Protein AF-A0A2M7UVS9-F1 (afdb_monomer_lite)

Secondary structure (DSSP, 8-state):
--HHHHHHHHHHHHHHHHHHHHHHHH--HHHHHHHHHHHHHHHHHHHHHHHHHHHHHHHHHHHHHHHHHHHHHHHHHHT-

Organism: NCBI:txid1974681

pLDDT: mean 82.01, std 9.73, range [48.19, 91.56]

Structure (mmCIF, N/CA/C/O backbone):
data_AF-A0A2M7UVS9-F1
#
_entry.id   AF-A0A2M7UVS9-F1
#
loop_
_atom_site.group_PDB
_atom_site.id
_atom_site.type_symbol
_atom_site.label_atom_id
_atom_site.label_alt_id
_atom_site.label_comp_id
_atom_site.label_asym_id
_atom_site.label_entity_id
_atom_site.label_seq_id
_atom_site.pdbx_PDB_ins_code
_atom_site.Cartn_x
_atom_site.Cartn_y
_atom_site.Cartn_z
_atom_site.occupancy
_atom_site.B_iso_or_equiv
_atom_site.auth_seq_id
_atom_site.auth_comp_id
_atom_site.auth_asym_id
_atom_site.auth_atom_id
_atom_site.pdbx_PDB_model_num
ATOM 1 N N . MET A 1 1 ? -16.205 4.806 14.432 1.00 64.06 1 MET A N 1
ATOM 2 C 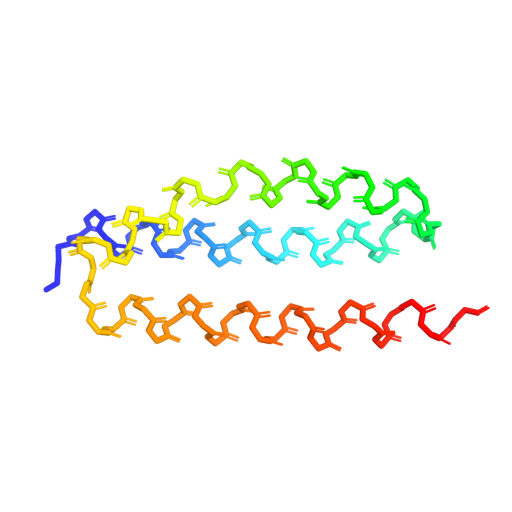CA . MET A 1 1 ? -14.847 4.554 13.897 1.00 64.06 1 MET A CA 1
ATOM 3 C C . MET A 1 1 ? -13.979 5.746 14.280 1.00 64.06 1 MET A C 1
ATOM 5 O O . MET A 1 1 ? -14.463 6.861 14.149 1.00 64.06 1 MET A O 1
ATOM 9 N N . ASN A 1 2 ? -12.787 5.542 14.848 1.00 82.19 2 ASN A N 1
ATOM 10 C CA . ASN A 1 2 ? -11.946 6.641 15.348 1.00 82.19 2 ASN A CA 1
ATOM 11 C C . ASN A 1 2 ? -11.401 7.476 14.170 1.00 82.19 2 ASN A C 1
ATOM 13 O O . ASN A 1 2 ? -10.896 6.887 13.215 1.00 82.19 2 ASN A O 1
ATOM 17 N N . THR A 1 3 ? -11.479 8.811 14.220 1.00 87.00 3 THR A N 1
ATOM 18 C CA . THR A 1 3 ? -11.051 9.716 13.127 1.00 87.00 3 THR A CA 1
ATOM 19 C C . THR A 1 3 ? -9.598 9.472 12.710 1.00 87.00 3 THR A C 1
ATOM 21 O O . THR A 1 3 ? -9.278 9.495 11.524 1.00 87.00 3 THR A O 1
ATOM 24 N N . LEU A 1 4 ? -8.736 9.134 13.674 1.00 88.81 4 LEU A N 1
ATOM 25 C CA . LEU A 1 4 ? -7.344 8.755 13.426 1.00 88.81 4 LEU A CA 1
ATOM 26 C C . LEU A 1 4 ? -7.219 7.509 12.534 1.00 88.81 4 LEU A C 1
ATOM 28 O O . LEU A 1 4 ? -6.388 7.475 11.638 1.00 88.81 4 LEU A O 1
ATOM 32 N N . ILE A 1 5 ? -8.056 6.492 12.749 1.00 88.44 5 ILE A N 1
ATOM 33 C CA . ILE A 1 5 ? -8.010 5.240 11.978 1.00 88.44 5 ILE A CA 1
ATOM 34 C C . ILE A 1 5 ? -8.427 5.499 10.532 1.00 88.44 5 ILE A C 1
ATOM 36 O O . ILE A 1 5 ? -7.794 4.993 9.615 1.00 88.44 5 ILE A O 1
ATOM 40 N N . VAL A 1 6 ? -9.453 6.328 10.323 1.00 87.50 6 VAL A N 1
ATOM 41 C CA . VAL A 1 6 ? -9.887 6.728 8.975 1.00 87.50 6 VAL A CA 1
ATOM 42 C C . VAL A 1 6 ? -8.761 7.448 8.238 1.00 87.50 6 VAL A C 1
ATOM 44 O O . VAL A 1 6 ? -8.478 7.136 7.086 1.00 87.50 6 VAL A O 1
ATOM 47 N N . PHE A 1 7 ? -8.083 8.374 8.914 1.00 89.81 7 PHE A N 1
ATOM 48 C CA . PHE A 1 7 ? -6.948 9.094 8.346 1.00 89.81 7 PHE A CA 1
ATOM 49 C C . PHE A 1 7 ? -5.790 8.157 7.966 1.00 89.81 7 PHE A C 1
ATOM 51 O O . PHE A 1 7 ? -5.247 8.259 6.869 1.00 89.81 7 PHE A O 1
ATOM 58 N N . LEU A 1 8 ? -5.457 7.197 8.831 1.00 89.25 8 LEU A N 1
ATOM 59 C CA . LEU A 1 8 ? -4.409 6.207 8.568 1.00 89.25 8 LEU A CA 1
ATOM 60 C C . LEU A 1 8 ? -4.764 5.256 7.417 1.00 89.25 8 LEU A C 1
ATOM 62 O O . LEU A 1 8 ? -3.883 4.899 6.642 1.00 89.25 8 LEU A O 1
ATOM 66 N N . ILE A 1 9 ? -6.042 4.900 7.257 1.00 87.88 9 ILE A N 1
ATOM 67 C CA . ILE A 1 9 ? -6.519 4.134 6.095 1.00 87.88 9 ILE A CA 1
ATOM 68 C C . ILE A 1 9 ? -6.295 4.921 4.797 1.00 87.88 9 ILE A C 1
ATOM 70 O O . ILE A 1 9 ? -5.850 4.351 3.808 1.00 87.88 9 ILE A O 1
ATOM 74 N N . ILE A 1 10 ? -6.573 6.227 4.790 1.00 90.31 10 ILE A N 1
ATOM 75 C CA . ILE A 1 10 ? -6.349 7.073 3.607 1.00 90.31 10 ILE A CA 1
ATOM 76 C C . ILE A 1 10 ? -4.857 7.135 3.261 1.00 90.31 10 ILE A C 1
ATOM 78 O O . ILE A 1 10 ? -4.505 7.039 2.087 1.00 90.31 10 ILE A O 1
ATOM 82 N N . ILE A 1 11 ? -3.985 7.263 4.268 1.00 90.69 11 ILE A N 1
ATOM 83 C CA . ILE A 1 11 ? -2.528 7.244 4.069 1.00 90.69 11 ILE A CA 1
ATOM 84 C C . ILE A 1 11 ? -2.085 5.917 3.453 1.00 90.69 11 ILE A C 1
ATOM 86 O O . ILE A 1 11 ? -1.369 5.934 2.459 1.00 90.69 11 ILE A O 1
ATOM 90 N N . PHE A 1 12 ? -2.541 4.794 4.006 1.00 90.31 12 PHE A N 1
ATOM 91 C CA . PHE A 1 12 ? -2.249 3.456 3.493 1.00 90.31 12 PHE A CA 1
ATOM 92 C C . PHE A 1 12 ? -2.654 3.312 2.013 1.00 90.31 12 PHE A C 1
ATOM 94 O O . PHE A 1 12 ? -1.839 2.979 1.159 1.00 90.31 12 PHE A O 1
ATOM 101 N N . VAL A 1 13 ? -3.881 3.710 1.660 1.00 89.19 13 VAL A N 1
ATOM 102 C CA . VAL A 1 13 ? -4.343 3.690 0.260 1.00 89.19 13 VAL A CA 1
ATOM 103 C C . VAL A 1 13 ? -3.473 4.573 -0.645 1.00 89.19 13 VAL A C 1
ATOM 105 O O . VAL A 1 13 ? -3.188 4.204 -1.784 1.00 89.19 13 VAL A O 1
ATOM 108 N N . ALA A 1 14 ? -3.050 5.744 -0.162 1.00 89.75 14 ALA A N 1
ATOM 109 C CA . ALA A 1 14 ? -2.200 6.649 -0.930 1.00 89.75 14 ALA A CA 1
ATOM 110 C C . ALA A 1 14 ? -0.794 6.073 -1.167 1.00 89.75 14 ALA A C 1
ATOM 112 O O . ALA A 1 14 ? -0.270 6.226 -2.270 1.00 89.75 14 ALA A O 1
ATOM 113 N N . ILE A 1 15 ? -0.205 5.406 -0.168 1.00 89.56 15 ILE A N 1
ATOM 114 C CA . ILE A 1 15 ? 1.101 4.740 -0.285 1.00 89.56 15 ILE A CA 1
ATOM 115 C C . ILE A 1 15 ? 1.033 3.647 -1.357 1.00 89.56 15 ILE A C 1
ATOM 117 O O . ILE A 1 15 ? 1.778 3.738 -2.334 1.00 89.56 15 ILE A O 1
ATOM 121 N N . ASN A 1 16 ? 0.067 2.729 -1.260 1.00 88.75 16 ASN A N 1
ATOM 122 C CA . ASN A 1 16 ? -0.163 1.678 -2.262 1.00 88.75 16 ASN A CA 1
ATOM 123 C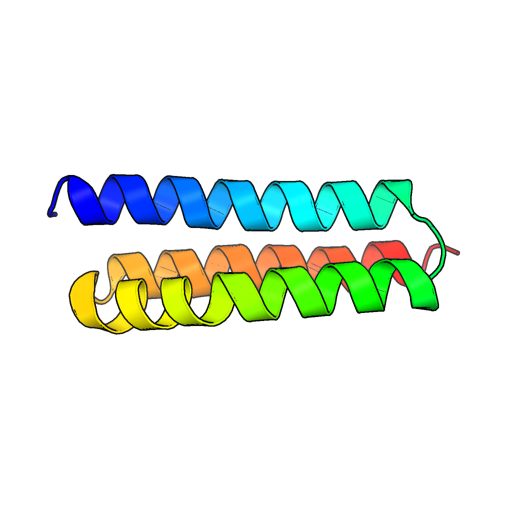 C . ASN A 1 16 ? -0.340 2.254 -3.689 1.00 88.75 16 ASN A C 1
ATOM 125 O O . ASN A 1 16 ? 0.205 1.762 -4.679 1.00 88.75 16 ASN A O 1
ATOM 129 N N . PHE A 1 17 ? -1.065 3.371 -3.835 1.00 87.69 17 PHE A N 1
ATOM 130 C CA . PHE A 1 17 ? -1.229 4.007 -5.148 1.00 87.69 17 PHE A CA 1
ATOM 131 C C . PHE A 1 17 ? 0.092 4.569 -5.706 1.00 87.69 17 PHE A C 1
ATOM 133 O O . PHE A 1 17 ? 0.366 4.458 -6.908 1.00 87.69 17 PHE A O 1
ATOM 140 N N . ILE A 1 18 ? 0.924 5.164 -4.844 1.00 86.88 18 ILE A N 1
ATOM 141 C CA . ILE A 1 18 ? 2.256 5.661 -5.212 1.00 86.88 18 ILE A CA 1
ATOM 142 C C . ILE A 1 18 ? 3.164 4.496 -5.611 1.00 86.88 18 ILE A C 1
ATOM 144 O O . ILE A 1 18 ? 3.872 4.605 -6.611 1.00 86.88 18 ILE A O 1
ATOM 148 N N . GLU A 1 19 ? 3.121 3.377 -4.893 1.00 85.94 19 GLU A N 1
ATOM 149 C CA . GLU A 1 19 ? 3.899 2.173 -5.199 1.00 85.94 19 GLU A CA 1
ATOM 150 C C . GLU A 1 19 ? 3.597 1.639 -6.603 1.00 85.94 19 GLU A C 1
ATOM 152 O O . GLU A 1 19 ? 4.511 1.463 -7.420 1.00 85.94 19 GLU A O 1
ATOM 157 N N . ILE A 1 20 ? 2.310 1.493 -6.939 1.00 82.31 20 ILE A N 1
ATOM 158 C CA . ILE A 1 20 ? 1.862 1.109 -8.285 1.00 82.31 20 ILE A CA 1
ATOM 159 C C . ILE A 1 20 ? 2.393 2.087 -9.342 1.00 82.31 20 ILE A C 1
ATOM 161 O O . ILE A 1 20 ? 2.914 1.669 -10.383 1.00 82.31 20 ILE A O 1
ATOM 165 N N . TRP A 1 21 ? 2.306 3.394 -9.087 1.00 83.38 21 TRP A N 1
ATOM 166 C CA . TRP A 1 21 ? 2.795 4.416 -10.014 1.00 83.38 21 TRP A CA 1
ATOM 167 C C . TRP A 1 21 ? 4.320 4.372 -10.208 1.00 83.38 21 TRP A C 1
ATOM 169 O O . TRP A 1 21 ? 4.810 4.464 -11.340 1.00 83.38 21 TRP A O 1
ATOM 179 N N . LEU A 1 22 ? 5.089 4.179 -9.135 1.00 80.25 22 LEU A N 1
ATOM 180 C CA . LEU A 1 22 ? 6.546 4.063 -9.211 1.00 80.25 22 LEU A CA 1
ATOM 181 C C . LEU A 1 22 ? 6.961 2.818 -10.000 1.00 80.25 22 LEU A C 1
ATOM 183 O O . LEU A 1 22 ? 7.896 2.891 -10.803 1.00 80.25 22 LEU A O 1
ATOM 187 N N . MET A 1 23 ? 6.241 1.702 -9.861 1.00 77.69 23 MET A N 1
ATOM 188 C CA . MET A 1 23 ? 6.475 0.508 -10.680 1.00 77.69 23 MET A CA 1
ATOM 189 C C . MET A 1 23 ? 6.275 0.779 -12.175 1.00 77.69 23 MET A C 1
ATOM 191 O O . MET A 1 23 ? 7.119 0.387 -12.991 1.00 77.69 23 MET A O 1
ATOM 195 N N . PHE A 1 24 ? 5.219 1.513 -12.541 1.00 75.50 24 PHE A N 1
ATOM 196 C CA . PHE A 1 24 ? 5.015 1.976 -13.918 1.00 75.50 24 PHE A CA 1
ATOM 197 C C . PHE A 1 24 ? 6.181 2.833 -14.425 1.00 75.50 24 PHE A C 1
ATOM 199 O O . PHE A 1 24 ? 6.600 2.691 -15.580 1.00 75.50 24 PHE A O 1
ATOM 206 N N . HIS A 1 25 ? 6.703 3.724 -13.580 1.00 78.25 25 HIS A N 1
ATOM 207 C CA . HIS A 1 25 ? 7.746 4.668 -13.966 1.00 78.25 25 HIS A CA 1
ATOM 208 C C . HIS A 1 25 ? 9.116 3.997 -14.126 1.00 78.25 25 HIS A C 1
ATOM 210 O O . HIS A 1 25 ? 9.793 4.192 -15.141 1.00 78.25 25 HIS A O 1
ATOM 216 N N . TYR A 1 26 ? 9.525 3.169 -13.160 1.00 71.75 26 TYR A N 1
ATOM 217 C CA . TYR A 1 26 ? 10.886 2.631 -13.124 1.00 71.75 26 TYR A CA 1
ATOM 218 C C . TYR A 1 26 ? 11.140 1.495 -14.096 1.00 71.75 26 TYR A C 1
ATOM 220 O O . TYR A 1 26 ? 12.307 1.276 -14.434 1.00 71.75 26 TYR A O 1
ATOM 228 N N . LYS A 1 27 ? 10.086 0.849 -14.618 1.00 65.06 27 LYS A N 1
ATOM 229 C CA . LYS A 1 27 ? 10.114 -0.061 -15.773 1.00 65.06 27 LYS A CA 1
ATOM 230 C C . LYS A 1 27 ? 10.958 -1.350 -15.554 1.00 65.06 27 LYS A C 1
ATOM 232 O O . LYS A 1 27 ? 10.552 -2.436 -15.941 1.00 65.06 27 LYS A O 1
ATOM 237 N N . LYS A 1 28 ? 12.125 -1.321 -14.918 1.00 61.44 28 LYS A N 1
ATOM 238 C CA . LYS A 1 28 ? 12.990 -2.481 -14.663 1.00 61.44 28 LYS A CA 1
ATOM 239 C C . LYS A 1 28 ? 12.615 -3.162 -13.346 1.00 61.44 28 LYS A C 1
ATOM 241 O O . LYS A 1 28 ? 12.724 -2.534 -12.297 1.00 61.44 28 LYS A O 1
ATOM 246 N N . LEU A 1 29 ? 12.307 -4.459 -13.422 1.00 63.19 29 LEU A N 1
ATOM 247 C CA . LEU A 1 29 ? 11.973 -5.352 -12.299 1.00 63.19 29 LEU A CA 1
ATOM 248 C C . LEU A 1 29 ? 12.932 -5.233 -11.107 1.00 63.19 29 LEU A C 1
ATOM 250 O O . LEU A 1 29 ? 12.495 -5.206 -9.967 1.00 63.19 29 LEU A O 1
ATOM 254 N N . VAL A 1 30 ? 14.236 -5.094 -11.363 1.00 67.19 30 VAL A N 1
ATOM 255 C CA . VAL A 1 30 ? 15.248 -5.074 -10.295 1.00 67.19 30 VAL A CA 1
ATOM 256 C C . VAL A 1 30 ? 15.208 -3.773 -9.489 1.00 67.19 30 VAL A C 1
ATOM 258 O O . VAL A 1 30 ? 15.187 -3.805 -8.267 1.00 67.19 30 VAL A O 1
ATOM 261 N N . ARG A 1 31 ? 15.172 -2.610 -10.156 1.00 68.56 31 ARG A N 1
ATOM 262 C CA . ARG A 1 31 ? 15.126 -1.312 -9.454 1.00 68.56 31 ARG A CA 1
ATOM 263 C C . ARG A 1 31 ? 13.730 -1.013 -8.914 1.00 68.56 31 ARG A C 1
ATOM 265 O O . ARG A 1 31 ? 13.621 -0.511 -7.805 1.00 68.56 31 ARG A O 1
ATOM 272 N N . GLY A 1 32 ? 12.692 -1.357 -9.678 1.00 72.69 32 GLY A N 1
ATOM 273 C CA . GLY A 1 32 ? 11.301 -1.238 -9.246 1.00 72.69 32 GLY A CA 1
ATOM 274 C C . GLY A 1 32 ? 11.005 -2.119 -8.035 1.00 72.69 32 GLY A C 1
ATOM 275 O O . GLY A 1 32 ? 10.437 -1.623 -7.078 1.00 72.69 32 GLY A O 1
ATOM 276 N N . GLY A 1 33 ? 11.474 -3.372 -8.028 1.00 74.94 33 GLY A N 1
ATOM 277 C CA . GLY A 1 33 ? 11.281 -4.297 -6.909 1.00 74.94 33 GLY A CA 1
ATOM 278 C C . GLY A 1 33 ? 12.022 -3.895 -5.633 1.00 74.94 33 GLY A C 1
ATOM 279 O O . GLY A 1 33 ? 11.477 -4.057 -4.551 1.00 74.94 33 GLY A O 1
ATOM 280 N N . ILE A 1 34 ? 13.227 -3.315 -5.734 1.00 79.25 34 ILE A N 1
ATOM 281 C CA . ILE A 1 34 ? 13.938 -2.783 -4.554 1.00 79.25 34 ILE A CA 1
ATOM 282 C C . ILE A 1 34 ? 13.187 -1.589 -3.953 1.00 79.25 34 ILE A C 1
ATOM 284 O O . ILE A 1 34 ? 13.051 -1.505 -2.736 1.00 79.25 34 ILE A O 1
ATOM 288 N N . ILE A 1 35 ? 12.707 -0.669 -4.795 1.00 79.62 35 ILE A N 1
ATOM 289 C CA . ILE A 1 35 ? 11.936 0.496 -4.338 1.00 79.62 35 ILE A CA 1
ATOM 290 C C . ILE A 1 35 ? 10.607 0.040 -3.731 1.00 79.62 35 ILE A C 1
ATOM 292 O O . ILE A 1 35 ? 10.255 0.510 -2.656 1.00 79.62 35 ILE A O 1
ATOM 296 N N . LEU A 1 36 ? 9.926 -0.913 -4.375 1.00 81.25 36 LEU A N 1
ATOM 297 C CA . LEU A 1 36 ? 8.684 -1.496 -3.879 1.00 81.25 36 LEU A CA 1
ATOM 298 C C . LEU A 1 36 ? 8.889 -2.154 -2.513 1.00 81.25 36 LEU A C 1
ATOM 300 O O . LEU A 1 36 ? 8.239 -1.768 -1.556 1.00 81.25 36 LEU A O 1
ATOM 304 N N . GLY A 1 37 ? 9.863 -3.060 -2.389 1.00 81.88 37 GLY A N 1
ATOM 305 C CA . GLY A 1 37 ? 10.131 -3.742 -1.122 1.00 81.88 37 GLY A CA 1
ATOM 306 C C . GLY A 1 37 ? 10.546 -2.788 0.003 1.00 81.88 37 GLY A C 1
ATOM 307 O O . GLY A 1 37 ? 10.249 -3.038 1.167 1.00 81.88 37 GLY A O 1
ATOM 308 N N . ALA A 1 38 ? 11.208 -1.671 -0.322 1.00 84.38 38 ALA A N 1
ATOM 309 C CA . ALA A 1 38 ? 11.527 -0.638 0.661 1.00 84.38 38 ALA A CA 1
ATOM 310 C C . ALA A 1 38 ? 10.282 0.135 1.128 1.00 84.38 38 ALA A C 1
ATOM 312 O O . ALA A 1 38 ? 10.202 0.492 2.305 1.00 84.38 38 ALA A O 1
ATOM 313 N N . MET A 1 39 ? 9.328 0.394 0.232 1.00 86.06 39 MET A N 1
ATOM 314 C CA . MET A 1 39 ? 8.074 1.058 0.587 1.00 86.06 39 MET A CA 1
ATOM 315 C C . MET A 1 39 ? 7.121 0.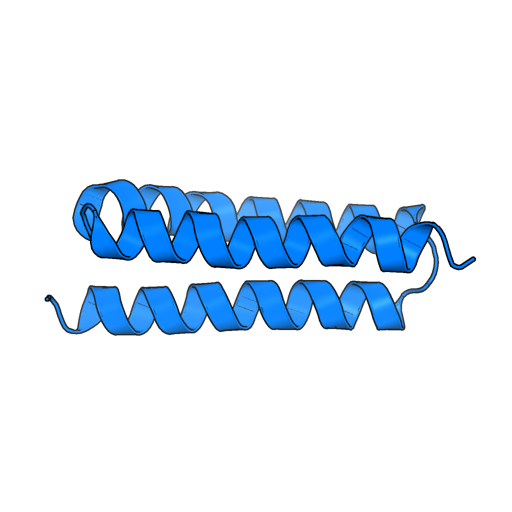118 1.335 1.00 86.06 39 MET A C 1
ATOM 317 O O . MET A 1 39 ? 6.648 0.497 2.405 1.00 86.06 39 MET A O 1
ATOM 321 N N . GLU A 1 40 ? 7.000 -1.142 0.909 1.00 85.00 40 GLU A N 1
ATOM 322 C CA . GLU A 1 40 ? 6.239 -2.171 1.629 1.00 85.00 40 GLU A CA 1
ATOM 323 C C . GLU A 1 40 ? 6.779 -2.368 3.054 1.00 85.00 40 GLU A C 1
ATOM 325 O O . GLU A 1 40 ? 6.017 -2.475 4.014 1.00 85.00 40 GLU A O 1
ATOM 330 N N . ALA A 1 41 ? 8.104 -2.347 3.244 1.00 86.44 41 ALA A N 1
ATOM 331 C CA . ALA A 1 41 ? 8.705 -2.431 4.576 1.00 86.44 41 ALA A CA 1
ATOM 332 C C . ALA A 1 41 ? 8.336 -1.238 5.479 1.00 86.44 41 ALA A C 1
ATOM 334 O O . ALA A 1 41 ? 8.252 -1.391 6.700 1.00 86.44 41 ALA A O 1
ATOM 335 N N . PHE A 1 42 ? 8.116 -0.055 4.897 1.00 86.62 42 PHE A N 1
ATOM 336 C CA . PHE A 1 42 ? 7.646 1.127 5.620 1.00 86.62 42 PHE A CA 1
ATOM 337 C C . PHE A 1 42 ? 6.136 1.082 5.887 1.00 86.62 42 PHE A C 1
ATOM 339 O O . PHE A 1 42 ? 5.671 1.583 6.912 1.00 86.62 42 PHE A O 1
ATOM 346 N N . GLU A 1 43 ? 5.371 0.465 4.994 1.00 86.56 43 GLU A N 1
ATOM 347 C CA . GLU A 1 43 ? 3.926 0.309 5.118 1.00 86.56 43 GLU A CA 1
ATOM 348 C C . GLU A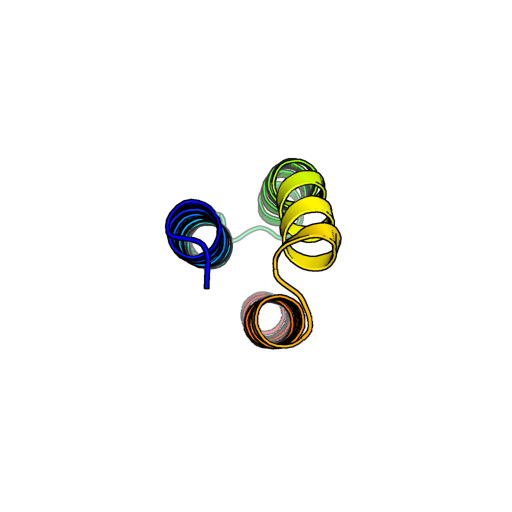 1 43 ? 3.525 -0.819 6.082 1.00 86.56 43 GLU A C 1
ATOM 350 O O . GLU A 1 43 ? 2.516 -0.725 6.784 1.00 86.56 43 GLU A O 1
ATOM 355 N N . PHE A 1 44 ? 4.348 -1.856 6.214 1.00 87.12 44 PHE A N 1
ATOM 356 C CA . PHE A 1 44 ? 4.063 -3.020 7.051 1.00 87.12 44 PHE A CA 1
ATOM 357 C C . PHE A 1 44 ? 3.716 -2.684 8.523 1.00 87.12 44 PHE A C 1
ATOM 359 O O . PHE A 1 44 ? 2.722 -3.205 9.042 1.00 87.12 44 PHE A O 1
ATOM 366 N N . PRO A 1 45 ? 4.425 -1.771 9.223 1.00 89.00 45 PRO A N 1
ATOM 367 C CA . PRO A 1 45 ? 4.013 -1.304 10.549 1.00 89.00 45 PRO A CA 1
ATOM 368 C C . PRO A 1 45 ? 2.635 -0.621 10.571 1.00 89.00 45 PRO A C 1
ATOM 370 O O . PRO A 1 45 ? 1.889 -0.774 11.543 1.00 89.00 45 PRO A O 1
ATOM 373 N N . LEU A 1 46 ? 2.283 0.121 9.513 1.00 89.06 46 LEU A N 1
ATOM 374 C CA . LEU A 1 46 ? 0.986 0.789 9.375 1.00 89.06 46 LEU A CA 1
ATOM 375 C C . LEU A 1 46 ? -0.138 -0.240 9.216 1.00 89.06 46 LEU A C 1
ATOM 377 O O . LEU A 1 46 ? -1.166 -0.124 9.887 1.00 89.06 46 LEU A O 1
ATOM 381 N N . ILE A 1 47 ? 0.089 -1.282 8.415 1.00 88.50 47 ILE A N 1
ATOM 382 C CA . ILE A 1 47 ? -0.828 -2.418 8.261 1.00 88.50 47 ILE A CA 1
ATOM 383 C C . ILE A 1 47 ? -1.084 -3.092 9.610 1.00 88.50 47 ILE A C 1
ATOM 385 O O . ILE A 1 47 ? -2.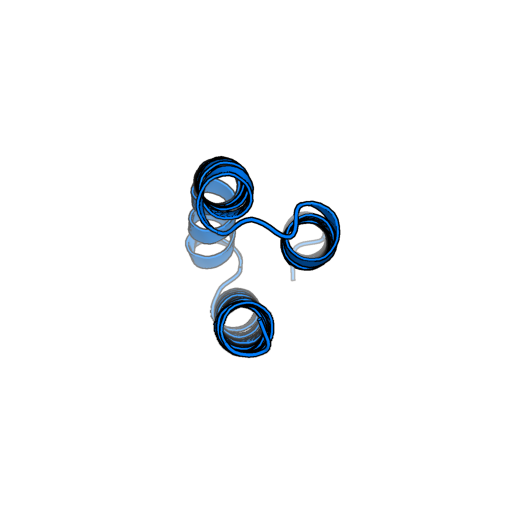239 -3.251 10.011 1.00 88.50 47 ILE A O 1
ATOM 389 N N . ILE A 1 48 ? -0.023 -3.436 10.349 1.00 89.56 48 ILE A N 1
ATOM 390 C CA . ILE A 1 48 ? -0.155 -4.061 11.674 1.00 89.56 48 ILE A CA 1
ATOM 391 C C . ILE A 1 48 ? -0.990 -3.173 12.597 1.00 89.56 48 ILE A C 1
ATOM 393 O O . ILE A 1 48 ? -1.925 -3.653 13.243 1.00 89.56 48 ILE A O 1
ATOM 397 N N . TYR A 1 49 ? -0.702 -1.871 12.637 1.00 90.56 49 TYR A N 1
ATOM 398 C CA . TYR A 1 49 ? -1.453 -0.936 13.467 1.00 90.56 49 TYR A CA 1
ATOM 399 C C . TYR A 1 49 ? -2.940 -0.880 13.080 1.00 90.56 49 TYR A C 1
ATOM 401 O O . TYR A 1 49 ? -3.812 -0.942 13.954 1.00 90.56 49 TYR A O 1
ATOM 409 N N . LEU A 1 50 ? -3.240 -0.799 11.781 1.00 88.12 50 LEU A N 1
ATOM 410 C CA . LEU A 1 50 ? -4.605 -0.768 11.255 1.00 88.12 50 LEU A CA 1
ATOM 411 C C . LEU A 1 50 ? -5.371 -2.056 11.565 1.00 88.12 50 LEU A C 1
ATOM 413 O O . LEU A 1 50 ? -6.538 -1.980 11.946 1.00 88.12 50 LEU A O 1
ATOM 417 N N . ILE A 1 51 ? -4.727 -3.221 11.498 1.00 88.56 51 ILE A N 1
ATOM 418 C CA . ILE A 1 51 ? -5.342 -4.501 11.874 1.00 88.56 51 ILE A CA 1
ATOM 419 C C . ILE A 1 51 ? -5.611 -4.544 13.384 1.00 88.56 51 ILE A C 1
ATOM 421 O O . ILE A 1 51 ? -6.715 -4.882 13.812 1.00 88.56 51 ILE A O 1
ATOM 425 N N . MET A 1 52 ? -4.634 -4.144 14.203 1.00 89.50 52 MET A N 1
ATOM 426 C CA . MET A 1 52 ? -4.749 -4.185 15.665 1.00 89.50 52 MET A CA 1
ATOM 427 C C . MET A 1 52 ? -5.782 -3.200 16.225 1.00 89.50 52 MET A C 1
ATOM 429 O O . MET A 1 52 ? -6.387 -3.474 17.263 1.00 89.50 52 MET A O 1
ATOM 433 N N . LYS A 1 53 ? -5.956 -2.028 15.599 1.00 89.19 53 LYS A N 1
ATOM 434 C CA . LYS A 1 53 ? -6.804 -0.942 16.128 1.00 89.19 53 LYS A CA 1
ATOM 435 C C . LYS A 1 53 ? -8.057 -0.657 15.306 1.00 89.19 53 LYS A C 1
ATOM 437 O O . LYS A 1 53 ? -9.022 -0.140 15.862 1.00 89.19 53 LYS A O 1
ATOM 442 N N . GLY A 1 54 ? -8.061 -0.975 14.016 1.00 81.31 54 GLY A N 1
ATOM 443 C CA . GLY A 1 54 ? -9.147 -0.678 13.080 1.00 81.31 54 GLY A CA 1
ATOM 444 C C . GLY A 1 54 ? -10.212 -1.764 12.941 1.00 81.31 54 GLY A C 1
ATOM 445 O O . GLY A 1 54 ? -11.263 -1.506 12.351 1.00 81.31 54 GLY A O 1
ATOM 446 N N . GLY A 1 55 ? -9.988 -2.947 13.519 1.00 86.44 55 GLY A N 1
ATOM 447 C CA . GLY A 1 55 ? -10.957 -4.041 13.511 1.00 86.44 55 GLY A CA 1
ATOM 448 C C . GLY A 1 55 ? -11.247 -4.577 12.104 1.00 86.44 55 GLY A C 1
ATOM 449 O O . GLY A 1 55 ? -10.458 -4.411 11.176 1.00 86.44 55 GLY A O 1
ATOM 450 N N . VAL A 1 56 ? -12.404 -5.225 11.940 1.00 86.44 56 VAL A N 1
ATOM 451 C CA . VAL A 1 56 ? -12.749 -5.978 10.717 1.00 86.44 56 VAL A CA 1
ATOM 452 C C . VAL A 1 56 ? -12.816 -5.090 9.467 1.00 86.44 56 VAL A C 1
ATOM 454 O O . VAL A 1 56 ? -12.433 -5.525 8.387 1.00 86.44 56 VAL A O 1
ATOM 457 N N . ILE A 1 57 ? -13.254 -3.833 9.604 1.00 86.31 57 ILE A N 1
ATOM 458 C CA . ILE A 1 57 ? -13.361 -2.897 8.472 1.00 86.31 57 ILE A CA 1
ATOM 459 C C . ILE A 1 57 ? -11.972 -2.528 7.943 1.00 86.31 57 ILE A C 1
ATOM 461 O O . ILE A 1 57 ? -11.737 -2.608 6.740 1.00 86.31 57 ILE A O 1
ATOM 465 N N . ALA A 1 58 ? -11.043 -2.150 8.828 1.00 86.81 58 ALA A N 1
ATOM 466 C CA . ALA A 1 58 ? -9.684 -1.808 8.417 1.00 86.81 58 ALA A CA 1
ATOM 467 C C . ALA A 1 58 ? -8.957 -3.020 7.826 1.00 86.81 58 ALA A C 1
ATOM 469 O O . ALA A 1 58 ? -8.301 -2.885 6.799 1.00 86.81 58 ALA A O 1
ATOM 470 N N . LEU A 1 59 ? -9.148 -4.207 8.412 1.00 87.75 59 LEU A N 1
ATOM 471 C CA . LEU A 1 59 ? -8.631 -5.460 7.863 1.00 87.75 59 LEU A CA 1
ATOM 472 C C . LEU A 1 59 ? -9.147 -5.711 6.437 1.00 87.75 59 LEU A C 1
ATOM 474 O O . LEU A 1 59 ? -8.361 -6.030 5.551 1.00 87.75 59 LEU A O 1
ATOM 478 N N . GLY A 1 60 ? -10.451 -5.535 6.202 1.00 87.81 60 GLY A N 1
ATOM 479 C CA . GLY A 1 60 ? -11.046 -5.707 4.876 1.00 87.81 60 GLY A CA 1
ATOM 480 C C . GLY A 1 60 ? -10.480 -4.737 3.839 1.00 87.81 60 GLY A C 1
ATOM 481 O O . GLY A 1 60 ? -10.214 -5.140 2.710 1.00 87.81 60 GLY A O 1
ATOM 482 N N . ILE A 1 61 ? -10.245 -3.479 4.228 1.00 90.12 61 ILE A N 1
ATOM 483 C CA . ILE A 1 61 ? -9.645 -2.474 3.342 1.00 90.12 61 ILE A CA 1
ATOM 484 C C . ILE A 1 61 ? -8.187 -2.816 3.034 1.00 90.12 61 ILE A C 1
ATOM 486 O O . ILE A 1 61 ? -7.814 -2.786 1.866 1.00 90.12 61 ILE A O 1
ATOM 490 N N . VAL A 1 62 ? -7.392 -3.188 4.043 1.00 91.56 62 VAL A N 1
ATOM 491 C CA . VAL A 1 62 ? -6.001 -3.625 3.847 1.00 91.56 62 VAL A CA 1
ATOM 492 C C . VAL A 1 62 ? -5.945 -4.775 2.849 1.00 91.56 62 VAL A C 1
ATOM 494 O O . VAL A 1 62 ? -5.278 -4.659 1.830 1.00 91.56 62 VAL A O 1
ATOM 497 N N . ILE A 1 63 ? -6.713 -5.843 3.085 1.00 90.69 63 ILE A N 1
ATOM 498 C CA . ILE A 1 63 ? -6.732 -7.015 2.199 1.00 90.69 63 ILE A CA 1
ATOM 499 C C . ILE A 1 63 ? -7.150 -6.628 0.779 1.00 90.69 63 ILE A C 1
ATOM 501 O O . ILE A 1 63 ? -6.559 -7.108 -0.183 1.00 90.69 63 ILE A O 1
ATOM 505 N N . PHE A 1 64 ? -8.171 -5.782 0.631 1.00 91.50 64 PHE A N 1
ATOM 506 C CA . PHE A 1 64 ? -8.658 -5.372 -0.682 1.00 91.50 64 PHE A CA 1
ATOM 507 C C . PHE A 1 64 ? -7.610 -4.578 -1.467 1.00 91.50 64 PHE A C 1
ATOM 509 O O . PHE A 1 64 ? -7.363 -4.882 -2.631 1.00 91.50 64 PHE A O 1
ATOM 516 N N . VAL A 1 65 ? -7.000 -3.572 -0.839 1.00 91.12 65 VAL A N 1
ATOM 517 C CA . VAL A 1 65 ? -6.004 -2.707 -1.484 1.00 91.12 65 VAL A CA 1
ATOM 518 C C . VAL A 1 65 ? -4.759 -3.514 -1.844 1.00 91.12 65 VAL A C 1
ATOM 520 O O . VAL A 1 65 ? -4.336 -3.465 -2.997 1.00 91.12 65 VAL A O 1
ATOM 523 N N . GLU A 1 66 ? -4.266 -4.342 -0.919 1.00 88.56 66 GLU A N 1
ATOM 524 C CA . GLU A 1 66 ? -3.149 -5.263 -1.157 1.00 88.56 66 GLU A CA 1
ATOM 525 C C . GLU A 1 66 ? -3.452 -6.220 -2.309 1.00 88.56 66 GLU A C 1
ATOM 527 O O . GLU A 1 66 ? -2.655 -6.366 -3.230 1.00 88.56 66 GLU A O 1
ATOM 532 N N . ALA A 1 67 ? -4.636 -6.840 -2.324 1.00 87.50 67 ALA A N 1
ATOM 533 C CA . ALA A 1 67 ? -5.020 -7.739 -3.406 1.00 87.50 67 ALA A CA 1
ATOM 534 C C . ALA A 1 67 ? -5.044 -7.017 -4.761 1.00 87.50 67 ALA A C 1
ATOM 536 O O . ALA A 1 67 ? -4.576 -7.565 -5.757 1.00 87.50 67 ALA A O 1
ATOM 537 N N . VAL A 1 68 ? -5.555 -5.784 -4.815 1.00 88.00 68 VAL A N 1
ATOM 538 C CA . VAL A 1 68 ? -5.548 -4.973 -6.041 1.00 88.00 68 VAL A CA 1
ATOM 539 C C . VAL A 1 68 ? -4.116 -4.651 -6.468 1.00 88.00 68 VAL A C 1
ATOM 541 O O . VAL A 1 68 ? -3.780 -4.840 -7.639 1.00 88.00 68 VAL A O 1
ATOM 544 N N . GLN A 1 69 ? -3.258 -4.229 -5.540 1.00 85.25 69 GLN A N 1
ATOM 545 C CA . GLN A 1 69 ? -1.850 -3.957 -5.813 1.00 85.25 69 GLN A CA 1
ATOM 546 C C . GLN A 1 69 ? -1.135 -5.201 -6.352 1.00 85.25 69 GLN A C 1
ATOM 548 O O . GLN A 1 69 ? -0.569 -5.158 -7.448 1.00 85.25 69 GLN A O 1
ATOM 553 N N . TRP A 1 70 ? -1.246 -6.332 -5.657 1.00 81.81 70 TRP A N 1
ATOM 554 C CA . TRP A 1 70 ? -0.650 -7.614 -6.036 1.00 81.81 70 TRP A CA 1
ATOM 555 C C . TRP A 1 70 ? -1.220 -8.218 -7.320 1.00 81.81 70 TRP A C 1
ATOM 557 O O . TRP A 1 70 ? -0.561 -9.051 -7.933 1.00 81.81 70 TRP A O 1
ATOM 567 N N . LEU A 1 71 ? -2.408 -7.814 -7.773 1.00 82.88 71 LEU A N 1
ATOM 568 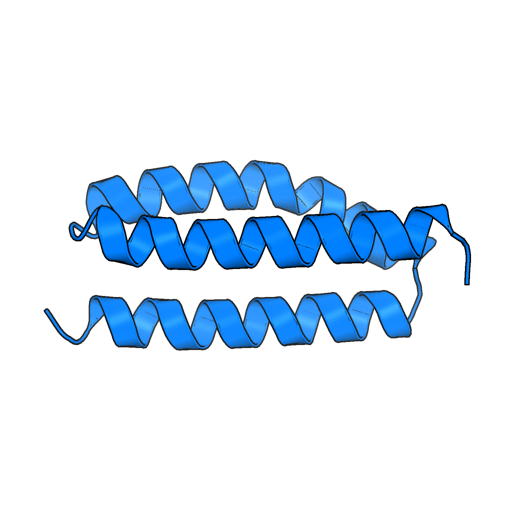C CA . LEU A 1 71 ? -2.922 -8.175 -9.100 1.00 82.88 71 LEU A CA 1
ATOM 569 C C . LEU A 1 71 ? -2.350 -7.279 -10.203 1.00 82.88 71 LEU A C 1
ATOM 571 O O . LEU A 1 71 ? -2.135 -7.731 -11.332 1.00 82.88 71 LEU A O 1
ATOM 575 N N . ILE A 1 72 ? -2.084 -6.012 -9.888 1.00 79.88 72 ILE A N 1
ATOM 576 C CA . ILE A 1 72 ? -1.529 -5.043 -10.831 1.00 79.88 72 ILE A CA 1
ATOM 577 C C . ILE A 1 72 ? -0.032 -5.297 -11.049 1.00 79.88 72 ILE A C 1
ATOM 579 O O . ILE A 1 72 ? 0.414 -5.284 -12.198 1.00 79.88 72 ILE A O 1
ATOM 583 N N . VAL A 1 73 ? 0.744 -5.592 -9.999 1.00 76.00 73 VAL A N 1
ATOM 584 C CA . VAL A 1 73 ? 2.205 -5.793 -10.106 1.00 76.00 73 VAL A CA 1
ATOM 585 C C . VAL A 1 73 ? 2.585 -6.840 -11.169 1.00 76.00 73 VAL A C 1
ATOM 587 O O . VAL A 1 73 ? 3.367 -6.497 -12.064 1.00 76.00 73 VAL A O 1
ATOM 590 N N . PRO A 1 74 ? 2.029 -8.072 -11.164 1.00 68.06 74 PRO A N 1
ATOM 591 C CA . PRO A 1 74 ? 2.357 -9.123 -12.125 1.00 68.06 74 PRO A CA 1
ATOM 592 C C . PRO A 1 74 ? 1.899 -8.766 -13.536 1.00 68.06 74 PRO A C 1
ATOM 594 O O . PRO A 1 74 ? 2.626 -8.994 -14.501 1.00 68.06 74 PRO A O 1
ATOM 597 N N . TYR A 1 75 ? 0.717 -8.154 -13.672 1.00 71.19 75 TYR A N 1
ATOM 598 C CA . TYR A 1 75 ? 0.212 -7.690 -14.964 1.00 71.19 75 TYR A CA 1
ATOM 599 C C . TYR A 1 75 ? 1.167 -6.681 -15.614 1.00 71.19 75 TYR A C 1
ATOM 601 O O . TYR A 1 75 ? 1.434 -6.751 -16.814 1.00 71.19 75 TYR A O 1
ATOM 609 N N . LEU A 1 76 ? 1.725 -5.765 -14.820 1.00 66.06 76 LEU A N 1
ATOM 610 C CA . LEU A 1 76 ? 2.678 -4.763 -15.297 1.00 66.06 76 LEU A CA 1
ATOM 611 C C . LEU A 1 76 ? 4.076 -5.322 -15.550 1.00 66.06 76 LEU A C 1
ATOM 613 O O . LEU A 1 76 ? 4.796 -4.792 -16.399 1.00 66.06 76 LEU A O 1
ATOM 617 N N . THR A 1 77 ? 4.462 -6.386 -14.849 1.00 63.16 77 THR A N 1
ATOM 618 C CA . THR A 1 77 ? 5.758 -7.044 -15.055 1.00 63.16 77 THR A CA 1
ATOM 619 C C . THR A 1 77 ? 5.761 -8.033 -16.217 1.00 63.16 77 THR A C 1
ATOM 621 O O . THR A 1 77 ? 6.786 -8.138 -16.882 1.00 63.16 77 THR A O 1
ATOM 624 N N . LEU A 1 78 ? 4.638 -8.695 -16.517 1.00 62.03 78 LEU A N 1
ATOM 625 C CA . LEU A 1 78 ? 4.502 -9.648 -17.630 1.00 62.03 78 LEU A CA 1
ATOM 626 C C . LEU A 1 78 ? 4.304 -8.986 -19.001 1.00 62.03 78 LEU A C 1
ATOM 628 O O . LEU A 1 78 ? 4.540 -9.619 -20.023 1.00 62.03 78 LEU A O 1
ATOM 632 N N . LYS A 1 79 ? 3.864 -7.722 -19.055 1.00 51.81 79 LYS A N 1
ATOM 633 C CA . LYS A 1 79 ? 3.646 -6.982 -20.316 1.00 51.81 79 LYS A CA 1
ATOM 634 C C . LYS A 1 79 ? 4.930 -6.386 -20.925 1.00 51.81 79 LYS A C 1
ATOM 636 O O . LYS A 1 79 ? 4.849 -5.465 -21.741 1.00 51.81 79 LYS A O 1
ATOM 641 N N . ARG A 1 80 ? 6.098 -6.868 -20.500 1.00 48.19 80 ARG A N 1
ATOM 642 C CA . ARG A 1 80 ? 7.441 -6.457 -20.937 1.00 48.19 80 ARG A CA 1
ATOM 643 C C . ARG A 1 80 ? 8.165 -7.586 -21.637 1.00 48.19 80 ARG A C 1
ATOM 645 O O . ARG A 1 80 ? 9.097 -7.233 -22.390 1.00 48.19 80 ARG A O 1
#

Radius of gyration: 13.43 Å; chains: 1; bounding box: 30×19×37 Å

Foldseek 3Di:
DDPVLVVLLVVLLVLLVVLLVLCVVVLDPVVSVVVNVVSVVVCVVSLVVSPVPVPPVSPVSNVVSVVVSVVSNVVSVVVD

Sequence (80 aa):
MNTLIVFLIIIFVAINFIEIWLMFHYKKLVRGGIILGAMEAFEFPLIIYLIMKGGVIALGIVIFVEAVQWLIVPYLTLKR